Protein AF-A0A5M9UH40-F1 (afdb_monomer_lite)

Radius of gyration: 18.3 Å; chains: 1; bounding box: 42×13×55 Å

pLDDT: mean 78.04, std 9.98, range [48.19, 89.75]

Secondary structure (DSSP, 8-state):
-HHHHHHHHHHHHHHHH-----TT--HHHHHHHHHHHHHHHHHHHHHHHHHHHHHHHHHHHHHHHHH--

Structure (mmCIF, N/CA/C/O backbone):
data_AF-A0A5M9UH40-F1
#
_entry.id   AF-A0A5M9UH40-F1
#
loop_
_atom_site.group_PDB
_atom_site.id
_atom_site.type_symbol
_atom_site.label_atom_id
_atom_site.label_alt_id
_atom_site.label_comp_id
_atom_site.label_asym_id
_atom_site.label_entity_id
_atom_site.label_seq_id
_atom_site.pdbx_PDB_ins_code
_atom_site.Cartn_x
_atom_site.Cartn_y
_atom_site.Cartn_z
_atom_site.occupancy
_atom_site.B_iso_or_equiv
_atom_site.auth_seq_id
_atom_site.auth_comp_id
_atom_site.auth_asym_id
_atom_site.auth_atom_id
_atom_site.pdbx_PDB_model_num
ATOM 1 N N . MET A 1 1 ? -1.742 -5.726 -15.013 1.00 73.56 1 MET A N 1
ATOM 2 C CA . MET A 1 1 ? -1.319 -5.629 -13.593 1.00 73.56 1 MET A CA 1
ATOM 3 C C . MET A 1 1 ? -1.774 -4.335 -12.919 1.00 73.56 1 MET A C 1
ATOM 5 O O . MET A 1 1 ? -2.267 -4.405 -11.803 1.00 73.56 1 MET A O 1
ATOM 9 N N . ILE A 1 2 ? -1.704 -3.180 -13.594 1.00 75.50 2 ILE A N 1
ATOM 10 C CA . ILE A 1 2 ? -2.120 -1.871 -13.046 1.00 75.50 2 ILE A CA 1
ATOM 11 C C . ILE A 1 2 ? -3.565 -1.841 -12.520 1.00 75.50 2 ILE A C 1
ATOM 13 O O . ILE A 1 2 ? -3.787 -1.384 -11.405 1.00 75.50 2 ILE A O 1
ATOM 17 N N . ILE A 1 3 ? -4.537 -2.387 -13.261 1.00 80.38 3 ILE A N 1
ATOM 18 C CA . ILE A 1 3 ? -5.948 -2.413 -12.820 1.00 80.38 3 ILE A CA 1
ATOM 19 C C . ILE A 1 3 ? -6.106 -3.184 -11.499 1.00 80.38 3 ILE A C 1
ATOM 21 O O . ILE A 1 3 ? -6.781 -2.722 -10.586 1.00 80.38 3 ILE A O 1
ATOM 25 N N . ILE A 1 4 ? -5.431 -4.329 -11.366 1.00 80.50 4 ILE A N 1
ATOM 26 C CA . ILE A 1 4 ? -5.456 -5.154 -10.150 1.00 80.50 4 ILE A CA 1
ATOM 27 C C . ILE A 1 4 ? -4.829 -4.394 -8.974 1.00 80.50 4 ILE A C 1
ATOM 29 O O . ILE A 1 4 ? -5.389 -4.388 -7.884 1.00 80.50 4 ILE A O 1
ATOM 33 N N . ALA A 1 5 ? -3.711 -3.700 -9.197 1.00 77.94 5 ALA A N 1
ATOM 34 C CA . ALA A 1 5 ? -3.079 -2.890 -8.161 1.00 77.94 5 ALA A CA 1
ATOM 35 C C . ALA A 1 5 ? -3.976 -1.740 -7.678 1.00 77.94 5 ALA A C 1
ATOM 37 O O . ALA A 1 5 ? -4.064 -1.504 -6.477 1.00 77.94 5 ALA A O 1
ATOM 38 N N . ILE A 1 6 ? -4.690 -1.071 -8.591 1.00 83.44 6 ILE A N 1
ATOM 39 C CA . ILE A 1 6 ? -5.663 -0.027 -8.237 1.00 83.44 6 ILE A CA 1
ATOM 40 C C . ILE A 1 6 ? -6.772 -0.612 -7.355 1.00 83.44 6 ILE A C 1
ATOM 42 O O . ILE A 1 6 ? -7.074 -0.040 -6.311 1.00 83.44 6 ILE A O 1
ATOM 46 N N . LEU A 1 7 ? -7.314 -1.783 -7.709 1.00 85.62 7 LEU A N 1
ATOM 47 C CA . LEU A 1 7 ? -8.327 -2.467 -6.898 1.00 85.62 7 LEU A CA 1
ATOM 48 C C . LEU A 1 7 ? -7.806 -2.811 -5.493 1.00 85.62 7 LEU A C 1
ATOM 50 O O . LEU A 1 7 ? -8.503 -2.566 -4.510 1.00 85.62 7 LEU A O 1
ATOM 54 N N . PHE A 1 8 ? -6.574 -3.315 -5.374 1.00 82.56 8 PHE A N 1
ATOM 55 C CA . PHE A 1 8 ? -5.966 -3.603 -4.070 1.00 82.56 8 PHE A CA 1
ATOM 56 C C . PHE A 1 8 ? -5.751 -2.344 -3.224 1.00 82.56 8 PHE A C 1
ATOM 58 O O . PHE A 1 8 ? -6.021 -2.369 -2.023 1.00 82.56 8 PHE A O 1
ATOM 65 N N . ILE A 1 9 ? -5.323 -1.234 -3.831 1.00 84.25 9 ILE A N 1
ATOM 66 C CA . ILE A 1 9 ? -5.173 0.049 -3.131 1.00 84.25 9 ILE A CA 1
ATOM 67 C C . ILE A 1 9 ? -6.537 0.556 -2.647 1.00 84.25 9 ILE A C 1
ATOM 69 O O . ILE A 1 9 ? -6.658 0.972 -1.495 1.00 84.25 9 ILE A O 1
ATOM 73 N N . SER A 1 10 ? -7.581 0.471 -3.478 1.00 85.88 10 SER A N 1
ATOM 74 C CA . SER A 1 10 ? -8.943 0.860 -3.095 1.00 85.88 10 SER A CA 1
ATOM 75 C C . SER A 1 10 ? -9.482 0.025 -1.929 1.00 85.88 10 SER A C 1
ATOM 77 O O . SER A 1 10 ? -10.046 0.584 -0.990 1.00 85.88 10 SER A O 1
ATOM 79 N N . VAL A 1 11 ? -9.266 -1.295 -1.939 1.00 84.62 11 VAL A N 1
ATOM 80 C CA . VAL A 1 11 ? -9.661 -2.182 -0.831 1.00 84.62 11 VAL A CA 1
ATOM 81 C C . VAL A 1 11 ? -8.858 -1.875 0.436 1.00 84.62 11 VAL A C 1
ATOM 83 O O . VAL A 1 11 ? -9.439 -1.759 1.513 1.00 84.62 11 VAL A O 1
ATOM 86 N N . GLY A 1 12 ? -7.542 -1.677 0.328 1.00 83.06 12 GLY A N 1
ATOM 87 C CA . GLY A 1 12 ? -6.697 -1.307 1.466 1.00 83.06 12 GLY A CA 1
ATOM 88 C C . GLY A 1 12 ? -7.125 0.014 2.117 1.00 83.06 12 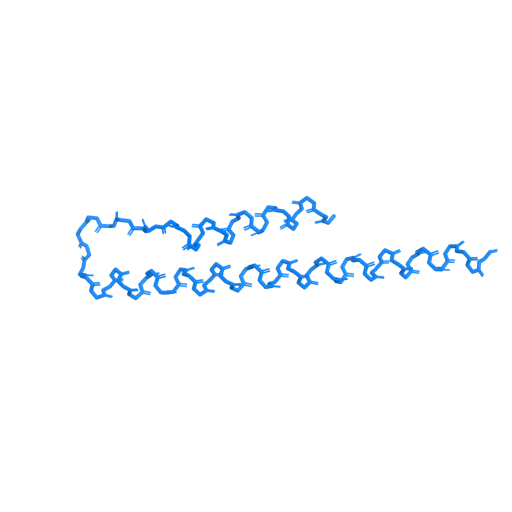GLY A C 1
ATOM 89 O O . GLY A 1 12 ? -7.220 0.097 3.343 1.00 83.06 12 GLY A O 1
ATOM 90 N N . LEU A 1 13 ? -7.476 1.019 1.306 1.00 83.94 13 LEU A N 1
ATOM 91 C CA . LEU A 1 13 ? -8.044 2.287 1.778 1.00 83.94 13 LEU A CA 1
ATOM 92 C C . LEU A 1 13 ? -9.401 2.093 2.463 1.00 83.94 13 LEU A C 1
ATOM 94 O O . LEU A 1 13 ? -9.651 2.707 3.498 1.00 83.94 13 LEU A O 1
ATOM 98 N N . MET A 1 14 ? -10.255 1.213 1.939 1.00 81.94 14 MET A N 1
ATOM 99 C CA . MET A 1 14 ? -11.542 0.894 2.558 1.00 81.94 14 MET A CA 1
ATOM 100 C C . MET A 1 14 ? -11.356 0.290 3.960 1.00 81.94 14 MET A C 1
ATOM 102 O O . MET A 1 14 ? -12.016 0.724 4.898 1.00 81.94 14 MET A O 1
ATOM 106 N N . PHE A 1 15 ? -10.397 -0.623 4.145 1.00 79.06 15 PHE A N 1
ATOM 107 C CA . PHE A 1 15 ? -10.051 -1.182 5.464 1.00 79.06 15 PHE A CA 1
ATOM 108 C C . PHE A 1 15 ? -9.415 -0.165 6.427 1.00 79.06 15 PHE A C 1
ATOM 110 O O . PHE A 1 15 ? -9.545 -0.306 7.647 1.00 79.06 15 PHE A O 1
ATOM 117 N N . LEU A 1 16 ? -8.729 0.851 5.895 1.00 77.81 16 LEU A N 1
ATOM 118 C CA . L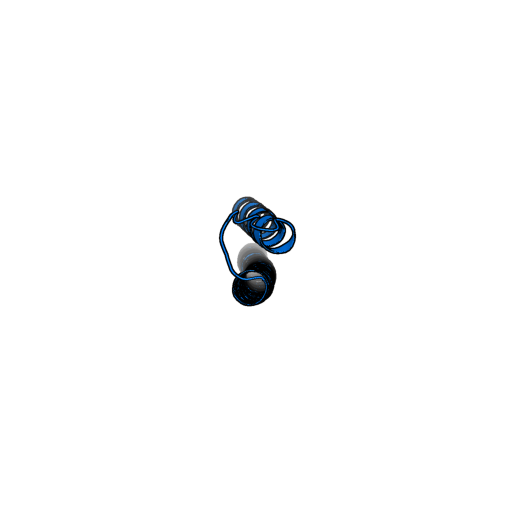EU A 1 16 ? -8.094 1.908 6.683 1.00 77.81 16 LEU A CA 1
ATOM 119 C C . LEU A 1 16 ? -9.100 2.957 7.178 1.00 77.81 16 LEU A C 1
ATOM 121 O O . LEU A 1 16 ? -8.958 3.457 8.295 1.00 77.81 16 LEU A O 1
ATOM 125 N N . VAL A 1 17 ? -10.073 3.315 6.334 1.00 73.19 17 VAL A N 1
ATOM 126 C CA . VAL A 1 17 ? -11.012 4.415 6.588 1.00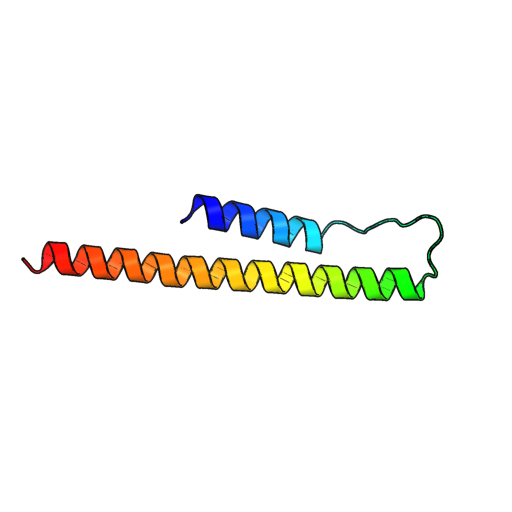 73.19 17 VAL A CA 1
ATOM 127 C C . VAL A 1 17 ? -12.299 3.935 7.242 1.00 73.19 17 VAL A C 1
ATOM 129 O O . VAL A 1 17 ? -12.857 4.692 8.025 1.00 73.19 17 VAL A O 1
ATOM 132 N N . TYR A 1 18 ? -12.781 2.721 6.958 1.00 68.50 18 TYR A N 1
ATOM 133 C CA . TYR A 1 18 ? -14.107 2.294 7.405 1.00 68.50 18 TYR A CA 1
ATOM 134 C C . TYR A 1 18 ? -14.100 1.919 8.897 1.00 68.50 18 TYR A C 1
ATOM 136 O O . TYR A 1 18 ? -13.573 0.863 9.265 1.00 68.50 18 TYR A O 1
ATOM 144 N N . PRO A 1 19 ? -14.700 2.733 9.787 1.00 59.34 19 PRO A N 1
ATOM 145 C CA . PRO A 1 19 ? -14.891 2.324 11.163 1.00 59.34 19 PRO A CA 1
ATOM 146 C C . PRO A 1 19 ? -16.060 1.339 11.175 1.00 59.34 19 PRO A C 1
ATOM 148 O O . PRO A 1 19 ? -17.199 1.692 10.869 1.00 59.34 19 PRO A O 1
ATOM 151 N N . HIS A 1 20 ? -15.780 0.076 11.486 1.00 61.41 20 HIS A N 1
ATOM 152 C CA . HIS A 1 20 ? -16.818 -0.941 11.612 1.00 61.41 20 HIS A CA 1
ATOM 153 C C . HIS A 1 20 ? -17.647 -0.633 12.870 1.00 61.41 20 HIS A C 1
ATOM 155 O O . HIS A 1 20 ? -17.259 -0.991 13.981 1.00 61.41 20 HIS A O 1
ATOM 161 N N . ASN A 1 21 ? -18.744 0.108 12.703 1.00 55.84 21 ASN A N 1
ATOM 162 C CA . ASN A 1 21 ? -19.613 0.514 13.802 1.00 55.84 21 ASN A CA 1
ATOM 163 C C . ASN A 1 21 ? -20.495 -0.675 14.202 1.00 55.84 21 ASN A C 1
ATOM 165 O O . ASN A 1 21 ? -21.513 -0.950 13.570 1.00 55.84 21 ASN A O 1
ATOM 169 N N . ILE A 1 22 ? -20.053 -1.424 15.209 1.00 57.69 22 ILE A N 1
ATOM 170 C CA . ILE A 1 22 ? -20.769 -2.589 15.731 1.00 57.69 22 ILE A CA 1
ATOM 171 C C . ILE A 1 22 ? -21.575 -2.124 16.934 1.00 57.69 22 ILE A C 1
ATOM 173 O O . ILE A 1 22 ? -21.054 -1.985 18.040 1.00 57.69 22 ILE A O 1
ATOM 177 N N . THR A 1 23 ? -22.862 -1.882 16.718 1.00 55.78 23 THR A N 1
ATOM 178 C CA . THR A 1 23 ? -23.833 -1.808 17.804 1.00 55.78 23 THR A CA 1
ATOM 179 C C . THR A 1 23 ? -23.758 -3.136 18.568 1.00 55.78 23 THR A C 1
ATOM 181 O O . THR A 1 23 ? -24.002 -4.187 17.978 1.00 55.78 23 THR A O 1
ATOM 184 N N . ASN A 1 24 ? -23.395 -3.087 19.859 1.00 62.09 24 ASN A N 1
ATOM 185 C CA . ASN A 1 24 ? -23.275 -4.201 20.829 1.00 62.09 24 ASN A CA 1
ATOM 186 C C . ASN A 1 24 ? -21.878 -4.814 21.106 1.00 62.09 24 ASN A C 1
ATOM 188 O O . ASN A 1 24 ? -21.816 -5.857 21.755 1.00 62.09 24 ASN A O 1
ATOM 192 N N . ALA A 1 25 ? -20.759 -4.205 20.698 1.00 64.44 25 ALA A N 1
ATOM 193 C CA . ALA A 1 25 ? -19.420 -4.655 21.124 1.00 64.44 25 ALA A CA 1
ATOM 194 C C . ALA A 1 25 ? -18.832 -3.768 22.240 1.00 64.44 25 ALA A C 1
ATOM 196 O O . ALA A 1 25 ? -19.078 -2.567 22.276 1.00 64.44 25 ALA A O 1
ATOM 197 N N . SER A 1 26 ? -18.034 -4.355 23.141 1.00 72.31 26 SER A N 1
ATOM 198 C CA . SER A 1 26 ? -17.250 -3.605 24.138 1.00 72.31 26 SER A CA 1
ATOM 199 C C . SER A 1 26 ? -16.298 -2.622 23.443 1.00 72.31 26 SER A C 1
ATOM 201 O O . SER A 1 26 ? -15.649 -2.998 22.464 1.00 72.31 26 SER A O 1
ATOM 203 N N . ASP A 1 27 ? -16.158 -1.397 23.966 1.00 74.31 27 ASP A N 1
ATOM 204 C CA . ASP A 1 27 ? -15.229 -0.366 23.467 1.00 74.31 27 ASP A CA 1
ATOM 205 C C . ASP A 1 27 ? -13.809 -0.899 23.222 1.00 74.31 27 ASP A C 1
ATOM 207 O O . ASP A 1 27 ? -13.127 -0.503 22.273 1.00 74.31 27 ASP A O 1
ATOM 211 N N . GLN A 1 28 ? -13.366 -1.845 24.053 1.00 76.56 28 GLN A N 1
ATOM 212 C CA . GLN A 1 28 ? -12.052 -2.465 23.932 1.00 76.56 28 GLN A CA 1
ATOM 213 C C . GLN A 1 28 ? -11.969 -3.395 22.709 1.00 76.56 28 GLN A C 1
ATOM 215 O O . GLN A 1 28 ? -11.027 -3.291 21.927 1.00 76.56 28 GLN A O 1
ATOM 220 N N . GLN A 1 29 ? -12.999 -4.215 22.466 1.00 75.00 29 GLN A N 1
ATOM 221 C CA . GLN A 1 29 ? -13.105 -5.047 21.259 1.00 75.00 29 GLN A CA 1
ATOM 222 C C . GLN A 1 29 ? -13.241 -4.216 19.981 1.00 75.00 29 GLN A C 1
ATOM 224 O O . GLN A 1 29 ? -12.698 -4.603 18.945 1.00 75.00 29 GLN A O 1
ATOM 229 N N . ILE A 1 30 ? -13.953 -3.086 20.039 1.00 74.62 30 ILE A N 1
ATOM 230 C CA . ILE A 1 30 ? -14.082 -2.161 18.907 1.00 74.62 30 ILE A CA 1
ATOM 231 C C . ILE A 1 30 ? -12.711 -1.555 18.586 1.00 74.62 30 ILE A C 1
ATOM 233 O O . ILE A 1 30 ? -12.284 -1.596 17.431 1.00 74.62 30 ILE A O 1
ATOM 237 N N . ARG A 1 31 ? -11.980 -1.064 19.597 1.00 77.19 31 ARG A N 1
ATOM 238 C CA . ARG A 1 31 ? -10.625 -0.517 19.419 1.00 77.19 31 ARG A CA 1
ATOM 239 C C . ARG A 1 31 ? -9.649 -1.531 18.834 1.00 77.19 31 ARG A C 1
ATOM 241 O O . ARG A 1 31 ? -8.972 -1.193 17.865 1.00 77.19 31 ARG A O 1
ATOM 248 N N . ASP A 1 32 ? -9.584 -2.743 19.381 1.00 80.94 32 ASP A N 1
ATOM 249 C CA . ASP A 1 32 ? -8.682 -3.781 18.872 1.00 80.94 32 ASP A CA 1
ATOM 250 C C . ASP A 1 32 ? -9.002 -4.128 17.414 1.00 80.94 32 ASP A C 1
ATOM 252 O O . ASP A 1 32 ? -8.102 -4.142 16.576 1.00 80.94 32 ASP A O 1
ATOM 256 N N . ARG A 1 33 ? -10.285 -4.283 17.053 1.00 74.31 33 ARG A N 1
ATOM 257 C CA . ARG A 1 33 ? -10.682 -4.533 15.657 1.00 74.31 33 ARG A CA 1
ATOM 258 C C . ARG A 1 33 ? -10.341 -3.389 14.715 1.00 74.31 33 ARG A C 1
ATOM 260 O O . ARG A 1 33 ? -9.910 -3.653 13.597 1.00 74.31 33 ARG A O 1
ATOM 267 N N . VAL A 1 34 ? -10.531 -2.139 15.133 1.00 78.44 34 VAL A N 1
ATOM 268 C CA . VAL A 1 34 ? -10.171 -0.968 14.319 1.00 78.44 34 VAL A CA 1
ATOM 269 C C . VAL A 1 34 ? -8.662 -0.930 14.096 1.00 78.44 34 VAL A C 1
ATOM 271 O O . VAL A 1 34 ? -8.215 -0.713 12.973 1.00 78.44 34 VAL A O 1
ATOM 274 N N . ILE A 1 35 ? -7.868 -1.195 15.135 1.00 81.50 35 ILE A N 1
ATOM 275 C CA . ILE A 1 35 ? -6.409 -1.269 15.024 1.00 81.50 35 ILE A CA 1
ATOM 276 C C . ILE A 1 35 ? -6.019 -2.399 14.066 1.00 81.50 35 ILE A C 1
ATOM 278 O O . ILE A 1 35 ? -5.311 -2.141 13.095 1.00 81.50 35 ILE A O 1
ATOM 282 N N . THR A 1 36 ? -6.532 -3.617 14.260 1.00 82.62 36 THR A N 1
ATOM 283 C CA . THR A 1 36 ? -6.276 -4.753 13.362 1.00 82.62 36 THR A CA 1
ATOM 284 C C . THR A 1 36 ? -6.692 -4.452 11.921 1.00 82.62 36 THR A C 1
ATOM 286 O O . THR A 1 36 ? -5.920 -4.718 11.006 1.00 82.62 36 THR A O 1
ATOM 289 N N . SER A 1 37 ? -7.861 -3.845 11.697 1.00 79.75 37 SER A N 1
ATOM 290 C CA . SER A 1 37 ? -8.342 -3.462 10.360 1.00 79.75 37 SER A CA 1
ATOM 291 C C . SER A 1 37 ? -7.394 -2.478 9.679 1.00 79.75 37 SER A C 1
ATOM 293 O O . SER A 1 37 ? -7.068 -2.641 8.505 1.00 79.75 37 SER A O 1
ATOM 295 N N . ARG A 1 38 ? -6.887 -1.488 10.423 1.00 82.75 38 ARG A N 1
ATOM 296 C CA . ARG A 1 38 ? -5.919 -0.513 9.901 1.00 82.75 38 ARG A CA 1
ATOM 297 C C . ARG A 1 38 ? -4.573 -1.159 9.583 1.00 82.75 38 ARG A C 1
ATOM 299 O O . ARG A 1 38 ? -3.987 -0.822 8.559 1.00 82.75 38 ARG A O 1
ATOM 306 N N . TRP A 1 39 ? -4.112 -2.104 10.405 1.00 85.94 39 TRP A N 1
ATOM 307 C CA . TRP A 1 39 ? -2.916 -2.902 10.113 1.00 85.94 39 TRP A CA 1
ATOM 308 C C . TRP A 1 39 ? -3.089 -3.737 8.843 1.00 85.94 39 TRP A C 1
ATOM 310 O O . TRP A 1 39 ? -2.231 -3.687 7.968 1.00 85.94 39 TRP A O 1
ATOM 320 N N . VAL A 1 40 ? -4.222 -4.430 8.697 1.00 86.31 40 VAL A N 1
ATOM 321 C CA . VAL A 1 40 ? -4.544 -5.220 7.498 1.00 86.31 40 VAL A CA 1
ATOM 322 C C . VAL A 1 40 ? -4.605 -4.327 6.257 1.00 86.31 40 VAL A C 1
ATOM 324 O O . VAL A 1 40 ? -3.964 -4.634 5.254 1.00 86.31 40 VAL A O 1
ATOM 327 N N . GLY A 1 41 ? -5.307 -3.191 6.330 1.00 85.06 41 GLY A N 1
ATOM 328 C CA . GLY A 1 41 ? -5.379 -2.222 5.234 1.00 85.06 41 GLY A CA 1
ATOM 329 C C . GLY A 1 41 ? -4.000 -1.687 4.838 1.00 85.06 41 GLY A C 1
ATOM 330 O O . GLY A 1 41 ? -3.661 -1.671 3.656 1.00 85.06 41 GLY A O 1
ATOM 331 N N . GLY A 1 42 ? -3.168 -1.335 5.824 1.00 85.69 42 GLY A N 1
ATOM 332 C CA . GLY A 1 42 ? -1.785 -0.912 5.603 1.00 85.69 42 GLY A CA 1
ATOM 333 C C . GLY A 1 42 ? -0.933 -1.987 4.922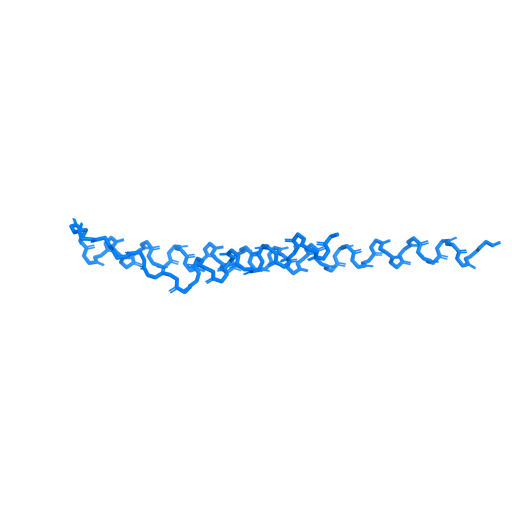 1.00 85.69 42 GLY A C 1
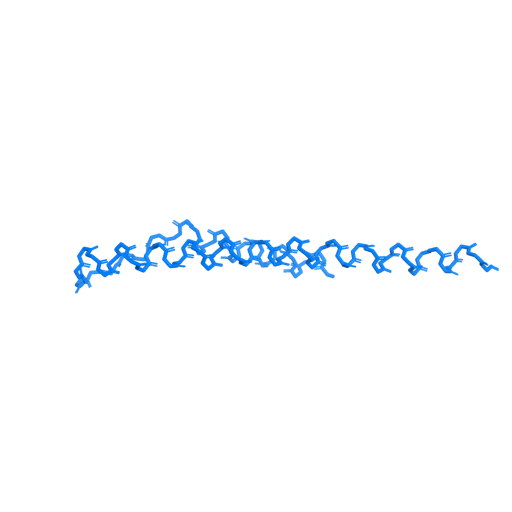ATOM 334 O O . GLY A 1 42 ? -0.258 -1.698 3.934 1.00 85.69 42 GLY A O 1
ATOM 335 N N . SER A 1 43 ? -1.007 -3.239 5.382 1.00 88.25 43 SER A N 1
ATOM 336 C CA . SER A 1 43 ? -0.287 -4.363 4.770 1.00 88.25 43 SER A CA 1
ATOM 337 C C . SER A 1 43 ? -0.718 -4.618 3.326 1.00 88.25 43 SER A C 1
ATOM 339 O O . SER A 1 43 ? 0.137 -4.858 2.476 1.00 88.25 43 SER A O 1
ATOM 341 N N . ILE A 1 44 ? -2.016 -4.517 3.023 1.00 87.50 44 ILE A N 1
ATOM 342 C CA . ILE A 1 44 ? -2.540 -4.677 1.658 1.00 87.50 44 ILE A CA 1
ATOM 343 C C . ILE A 1 44 ? -1.984 -3.592 0.726 1.00 87.50 44 ILE A C 1
ATOM 345 O O . ILE A 1 44 ? -1.575 -3.904 -0.392 1.00 87.50 44 ILE A O 1
ATOM 349 N N . ILE A 1 45 ? -1.916 -2.337 1.185 1.00 87.12 45 ILE A N 1
ATOM 350 C CA . ILE A 1 45 ? -1.356 -1.226 0.398 1.00 87.12 45 ILE A CA 1
ATOM 351 C C . ILE A 1 45 ? 0.130 -1.465 0.103 1.00 87.12 45 ILE A C 1
ATOM 353 O O . ILE A 1 45 ? 0.558 -1.333 -1.043 1.00 87.12 45 ILE A O 1
ATOM 357 N N . VAL A 1 46 ? 0.916 -1.868 1.108 1.00 89.12 46 VAL A N 1
ATOM 358 C CA . VAL A 1 46 ? 2.341 -2.193 0.922 1.00 89.12 46 VAL A CA 1
ATOM 359 C C . VAL A 1 46 ? 2.517 -3.334 -0.082 1.00 89.12 46 VAL A C 1
ATOM 361 O O . VAL A 1 46 ? 3.346 -3.231 -0.987 1.00 89.12 46 VAL A O 1
ATOM 364 N N . LEU A 1 47 ? 1.710 -4.394 0.025 1.00 88.81 47 LEU A N 1
ATOM 365 C CA . LEU A 1 47 ? 1.752 -5.520 -0.908 1.00 88.81 47 LEU A CA 1
ATOM 366 C C . LEU A 1 47 ? 1.433 -5.075 -2.344 1.00 88.81 47 LEU A C 1
ATOM 368 O O . LEU A 1 47 ? 2.128 -5.467 -3.280 1.00 88.81 47 LEU A O 1
ATOM 372 N N . ALA A 1 48 ? 0.421 -4.219 -2.519 1.00 85.12 48 ALA A N 1
ATOM 373 C CA . ALA A 1 48 ? 0.047 -3.671 -3.820 1.00 85.12 48 ALA A CA 1
ATOM 374 C C . ALA A 1 48 ? 1.196 -2.871 -4.459 1.00 85.12 48 ALA A C 1
ATOM 376 O O . ALA A 1 48 ? 1.467 -3.026 -5.652 1.00 85.12 48 ALA A O 1
ATOM 377 N N . CYS A 1 49 ? 1.917 -2.073 -3.665 1.00 87.19 49 CYS A N 1
ATOM 378 C CA . CYS A 1 49 ? 3.103 -1.352 -4.126 1.00 87.19 49 CYS A CA 1
ATOM 379 C C . CYS A 1 49 ? 4.215 -2.305 -4.585 1.00 87.19 49 CYS A C 1
ATOM 381 O O . CYS A 1 49 ? 4.789 -2.102 -5.653 1.00 87.19 49 CYS A O 1
ATOM 383 N N . LEU A 1 50 ? 4.494 -3.369 -3.826 1.00 89.75 50 LEU A N 1
ATOM 384 C CA . LEU A 1 50 ? 5.499 -4.368 -4.212 1.00 89.75 50 LEU A CA 1
ATOM 385 C C . LEU A 1 50 ? 5.130 -5.072 -5.523 1.00 89.75 50 LEU A C 1
ATOM 387 O O . LEU A 1 50 ? 5.986 -5.250 -6.389 1.00 89.75 50 LEU A O 1
ATOM 391 N N . PHE A 1 51 ? 3.852 -5.411 -5.706 1.00 87.56 51 PHE A N 1
ATOM 392 C CA . PHE A 1 51 ? 3.353 -5.983 -6.958 1.00 87.56 51 PHE A CA 1
ATOM 393 C C . PHE A 1 51 ? 3.527 -5.035 -8.150 1.00 87.56 51 PHE A C 1
ATOM 395 O O . PHE A 1 51 ? 3.892 -5.487 -9.234 1.00 87.56 51 PHE A O 1
ATOM 402 N N . LEU A 1 52 ? 3.301 -3.731 -7.966 1.00 86.81 52 LEU A N 1
ATOM 403 C CA . LEU A 1 52 ? 3.540 -2.733 -9.011 1.00 86.81 52 LEU A CA 1
ATOM 404 C C . LEU A 1 52 ? 5.018 -2.635 -9.376 1.00 86.81 52 LEU A C 1
ATOM 406 O O . LEU A 1 52 ? 5.342 -2.638 -10.561 1.00 86.81 52 LEU A O 1
ATOM 410 N N . ILE A 1 53 ? 5.910 -2.597 -8.385 1.00 88.94 53 ILE A N 1
ATOM 411 C CA . ILE A 1 53 ? 7.359 -2.539 -8.612 1.00 88.94 53 ILE A CA 1
ATOM 412 C C . ILE A 1 53 ? 7.815 -3.770 -9.404 1.00 88.94 53 ILE A C 1
ATOM 414 O O . ILE A 1 53 ? 8.432 -3.628 -10.458 1.00 88.94 53 ILE A O 1
ATOM 418 N N . MET A 1 54 ? 7.439 -4.971 -8.954 1.00 87.69 54 MET A N 1
ATOM 419 C CA . MET A 1 54 ? 7.777 -6.227 -9.634 1.00 87.69 54 MET A CA 1
ATOM 420 C C . MET A 1 54 ? 7.204 -6.293 -11.053 1.00 87.69 54 MET A C 1
ATOM 422 O O . MET A 1 54 ? 7.920 -6.638 -11.990 1.00 87.69 54 MET A O 1
ATOM 426 N N . GLY A 1 55 ? 5.934 -5.919 -11.235 1.00 84.62 55 GLY A N 1
ATOM 427 C CA . GLY A 1 55 ? 5.305 -5.888 -12.555 1.00 84.62 55 GLY A CA 1
ATOM 428 C C . GLY A 1 55 ? 5.968 -4.883 -13.502 1.00 84.62 55 GLY A C 1
ATOM 429 O O . GLY A 1 55 ? 6.064 -5.134 -14.699 1.00 84.62 55 GLY A O 1
ATOM 430 N N . THR A 1 56 ? 6.475 -3.769 -12.972 1.00 85.25 56 THR A N 1
ATOM 431 C CA . THR A 1 56 ? 7.213 -2.776 -13.762 1.00 85.25 56 THR A CA 1
ATOM 432 C C . THR A 1 56 ? 8.577 -3.325 -14.177 1.00 85.25 56 THR A C 1
ATOM 434 O O . THR A 1 56 ? 8.924 -3.242 -15.351 1.00 85.25 56 THR A O 1
ATOM 437 N N . PHE A 1 57 ? 9.313 -3.966 -13.263 1.00 86.75 57 PHE A N 1
ATOM 438 C CA . PHE A 1 57 ? 10.574 -4.637 -13.598 1.00 86.75 57 PHE A CA 1
ATOM 439 C C . PHE A 1 57 ? 10.400 -5.726 -14.659 1.00 86.75 57 PHE A C 1
ATOM 441 O O . PHE A 1 57 ? 11.204 -5.788 -15.581 1.00 86.75 57 PHE A O 1
ATOM 448 N N . GLN A 1 58 ? 9.335 -6.530 -14.587 1.00 86.00 58 GLN A N 1
ATOM 449 C CA . GLN A 1 58 ? 9.032 -7.531 -15.617 1.00 86.00 58 GLN A CA 1
ATOM 450 C C . GLN A 1 58 ? 8.792 -6.897 -16.993 1.00 86.00 58 GLN 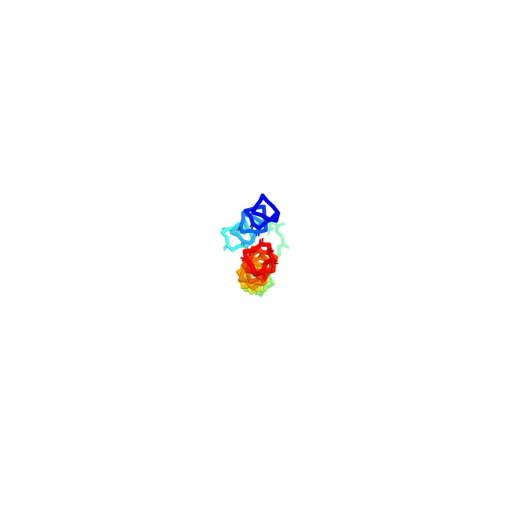A C 1
ATOM 452 O O . GLN A 1 58 ? 9.300 -7.393 -17.993 1.00 86.00 58 GLN A O 1
ATOM 457 N N . LEU A 1 59 ? 8.057 -5.781 -17.054 1.00 84.38 59 LEU A N 1
ATOM 458 C CA . LEU A 1 59 ? 7.836 -5.054 -18.307 1.00 84.38 59 LEU A CA 1
ATOM 459 C C . LEU A 1 59 ? 9.142 -4.479 -18.876 1.00 84.38 59 LEU A C 1
ATOM 461 O O . LEU A 1 59 ? 9.360 -4.548 -20.084 1.00 84.38 59 LEU A O 1
ATOM 465 N N . PHE A 1 60 ? 10.016 -3.937 -18.022 1.00 83.31 60 PHE A N 1
ATOM 466 C CA . PHE A 1 60 ? 11.330 -3.435 -18.437 1.00 83.31 60 PHE A CA 1
ATOM 467 C C . PHE A 1 60 ? 12.255 -4.548 -18.931 1.00 83.31 60 PHE A C 1
ATOM 469 O O . PHE A 1 60 ? 12.917 -4.371 -19.951 1.00 83.31 60 PHE A O 1
ATOM 476 N N . ASP A 1 61 ? 12.282 -5.685 -18.238 1.00 82.62 61 ASP A N 1
ATOM 477 C CA . ASP A 1 61 ? 13.072 -6.854 -18.625 1.00 82.62 61 ASP A CA 1
ATOM 478 C C . ASP A 1 61 ? 12.659 -7.352 -20.019 1.00 82.62 61 ASP A C 1
ATOM 480 O O . ASP A 1 61 ? 13.494 -7.432 -20.924 1.00 82.62 61 ASP A O 1
ATOM 484 N N . GLN A 1 62 ? 11.350 -7.530 -20.241 1.00 80.00 62 GLN A N 1
ATOM 485 C CA . GLN A 1 62 ? 10.791 -7.913 -21.541 1.00 80.00 62 GLN A CA 1
ATOM 486 C C . GLN A 1 62 ? 11.079 -6.885 -22.643 1.00 80.00 62 GLN A C 1
ATOM 488 O O . GLN A 1 62 ? 11.425 -7.266 -23.761 1.00 80.00 62 GLN A O 1
ATOM 493 N N . ALA A 1 63 ? 10.967 -5.588 -22.344 1.00 77.06 63 ALA A N 1
ATOM 494 C CA . ALA A 1 63 ? 11.281 -4.533 -23.305 1.00 77.06 63 ALA A CA 1
ATOM 495 C C . ALA A 1 63 ? 12.771 -4.520 -23.678 1.00 77.06 63 ALA A C 1
ATOM 497 O O . ALA A 1 63 ? 13.106 -4.377 -24.851 1.00 77.06 63 ALA A O 1
ATOM 498 N N . SER A 1 64 ? 13.669 -4.717 -22.706 1.00 74.62 64 SER A N 1
ATOM 499 C CA . SER A 1 64 ? 15.113 -4.783 -22.958 1.00 74.62 64 SER A CA 1
ATOM 500 C C . SER A 1 64 ? 15.481 -5.966 -23.856 1.00 74.62 64 SER A C 1
ATOM 502 O O . SER A 1 64 ? 16.276 -5.814 -24.781 1.00 74.62 64 SER A O 1
ATOM 504 N N . HIS A 1 65 ? 14.830 -7.115 -23.650 1.00 67.06 65 HIS A N 1
ATOM 505 C CA . HIS A 1 65 ? 15.048 -8.314 -24.452 1.00 67.06 65 HIS A CA 1
ATOM 506 C C . HIS A 1 65 ? 14.551 -8.135 -25.892 1.00 67.06 65 HIS A C 1
ATOM 508 O O . HIS A 1 65 ? 15.110 -8.714 -26.817 1.00 67.06 65 HIS A O 1
ATOM 514 N N . HIS A 1 66 ? 13.517 -7.312 -26.091 1.00 60.56 66 HIS A N 1
ATOM 515 C CA . HIS A 1 66 ? 12.985 -6.991 -27.413 1.00 60.56 66 HIS A CA 1
ATOM 516 C C . HIS A 1 66 ? 13.836 -5.963 -28.180 1.00 60.56 66 HIS A C 1
ATOM 518 O O . HIS A 1 66 ? 13.805 -5.950 -29.403 1.00 60.56 66 HIS A O 1
ATOM 524 N N . ILE A 1 67 ? 14.593 -5.112 -27.476 1.00 61.00 67 ILE A N 1
ATOM 525 C CA . ILE A 1 67 ? 15.496 -4.104 -28.067 1.00 61.00 67 ILE A CA 1
ATOM 526 C C . ILE A 1 67 ? 16.902 -4.679 -28.329 1.00 61.00 67 ILE A C 1
ATOM 528 O O . ILE A 1 67 ? 17.629 -4.171 -29.178 1.00 61.00 67 ILE A O 1
ATOM 532 N N . GLY A 1 68 ? 17.304 -5.725 -27.601 1.00 57.56 68 GLY A N 1
ATOM 533 C CA . GLY A 1 68 ? 18.609 -6.383 -27.741 1.00 57.56 68 GLY A CA 1
ATOM 534 C C . GLY A 1 68 ? 18.733 -7.372 -28.909 1.00 57.56 68 GLY A C 1
ATOM 535 O O . GLY A 1 68 ? 19.757 -8.050 -28.995 1.00 57.56 68 GLY A O 1
ATOM 536 N N . HIS A 1 69 ? 17.720 -7.473 -29.772 1.00 48.19 69 HIS A N 1
ATOM 537 C CA . HIS A 1 69 ? 17.658 -8.379 -30.922 1.00 48.19 69 HIS A CA 1
ATOM 538 C C . HIS A 1 69 ? 17.381 -7.604 -32.216 1.00 48.19 69 HIS A C 1
ATOM 540 O O . HIS A 1 69 ? 17.750 -8.130 -33.293 1.00 48.19 69 HIS A O 1
#

Foldseek 3Di:
DVVVLVVLLVVLVCLQPDQPDDDPDDPVVSVVSNVVSNVVSVVSNVVSVVVVVVVVVVVVVVVVVVVVD

Sequence (69 aa):
MIIIAILFISVGLMFLVYPHNITNASDQQIRDRVITSRWVGGSIIVLACLFLIMGTFQLFDQASHHIGH